Protein AF-A0A2D7PJ25-F1 (afdb_monomer)

Solvent-accessible surface area (backbone atoms only — not comparable to full-atom values): 3886 Å² total; per-residue (Å²): 130,63,66,64,56,53,50,51,53,53,52,51,53,52,52,50,51,51,50,54,51,52,53,52,52,52,52,50,56,54,49,59,58,35,64,68,46,45,48,54,51,31,53,52,30,47,76,72,75,38,81,66,72,84,82,68,79,68,68,71,75,79,67,71,124

Structure (mmCIF, N/CA/C/O backbone):
data_AF-A0A2D7PJ25-F1
#
_entry.id   AF-A0A2D7PJ25-F1
#
loop_
_atom_site.group_PDB
_atom_site.id
_atom_site.type_symbol
_atom_site.label_atom_id
_atom_site.label_alt_id
_atom_site.label_comp_id
_atom_site.label_asym_id
_atom_site.label_entity_id
_atom_site.label_seq_id
_atom_site.pdbx_PDB_ins_code
_atom_site.Cartn_x
_atom_site.Cartn_y
_atom_site.Cartn_z
_atom_site.occupancy
_atom_site.B_iso_or_equiv
_atom_site.auth_seq_id
_atom_site.auth_comp_id
_atom_site.auth_asym_id
_atom_site.auth_atom_id
_atom_site.pdbx_PDB_model_n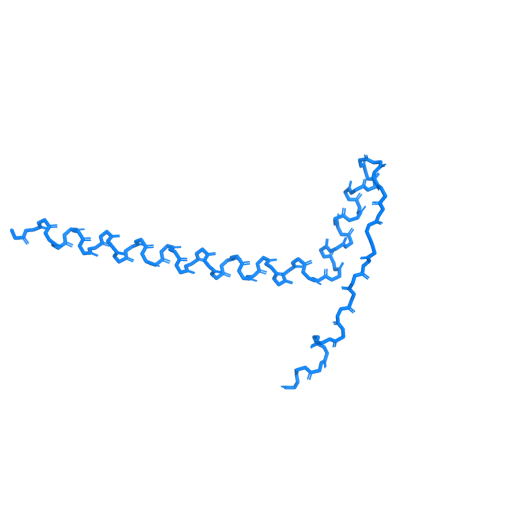um
ATOM 1 N N . MET A 1 1 ? 20.499 -2.123 -38.039 1.00 58.25 1 MET A N 1
ATOM 2 C CA . MET A 1 1 ? 20.046 -3.432 -37.508 1.00 58.25 1 MET A CA 1
ATOM 3 C C . MET A 1 1 ? 20.164 -3.556 -35.983 1.00 58.25 1 MET A C 1
ATOM 5 O O . MET A 1 1 ? 19.469 -4.397 -35.425 1.00 58.25 1 MET A O 1
ATOM 9 N N . ASP A 1 2 ? 20.952 -2.720 -35.289 1.00 66.56 2 ASP A N 1
ATOM 10 C CA . ASP A 1 2 ? 21.053 -2.768 -33.813 1.00 66.56 2 ASP A CA 1
ATOM 11 C C . ASP A 1 2 ? 20.098 -1.823 -33.064 1.00 66.56 2 ASP A C 1
ATOM 13 O O . ASP A 1 2 ? 19.724 -2.098 -31.921 1.00 66.56 2 ASP A O 1
ATOM 17 N N . GLU A 1 3 ? 19.634 -0.745 -33.703 1.00 70.31 3 GLU A N 1
ATOM 18 C CA . GLU A 1 3 ? 18.725 0.226 -33.074 1.00 70.31 3 GLU A CA 1
ATOM 19 C C . GLU A 1 3 ? 17.357 -0.371 -32.717 1.00 70.31 3 GLU A C 1
ATOM 21 O O . GLU A 1 3 ? 16.835 -0.110 -31.628 1.00 70.31 3 GLU A O 1
ATOM 26 N N . ASP A 1 4 ? 16.807 -1.239 -33.570 1.00 78.06 4 ASP A N 1
ATOM 27 C CA . ASP A 1 4 ? 15.528 -1.908 -33.308 1.00 78.06 4 ASP A CA 1
ATOM 28 C C . ASP A 1 4 ? 15.622 -2.881 -32.126 1.00 78.06 4 ASP A C 1
ATOM 30 O O . ASP A 1 4 ? 14.745 -2.898 -31.258 1.00 78.06 4 ASP A O 1
ATOM 34 N N . LYS A 1 5 ? 16.738 -3.612 -32.004 1.00 80.44 5 LYS A N 1
ATOM 35 C CA . LYS A 1 5 ? 16.997 -4.505 -30.861 1.00 80.44 5 LYS A CA 1
ATOM 36 C C . LYS A 1 5 ? 17.140 -3.721 -29.553 1.00 80.44 5 LYS A C 1
ATOM 38 O O . LYS A 1 5 ? 16.582 -4.106 -28.524 1.00 80.44 5 LYS A O 1
ATOM 43 N N . LEU A 1 6 ? 17.833 -2.582 -29.582 1.00 80.56 6 LEU A N 1
ATOM 44 C CA . LEU A 1 6 ? 17.955 -1.672 -28.436 1.00 80.56 6 LEU A CA 1
ATOM 45 C C . LEU A 1 6 ? 16.601 -1.085 -28.015 1.00 80.56 6 LEU A C 1
ATOM 47 O O . LEU A 1 6 ? 16.310 -0.983 -26.817 1.00 80.56 6 LEU A O 1
ATOM 51 N N . LYS A 1 7 ? 15.750 -0.727 -28.980 1.00 85.31 7 LYS A N 1
ATOM 52 C CA . LYS A 1 7 ? 14.397 -0.217 -28.733 1.00 85.31 7 LYS A CA 1
ATOM 53 C C . LYS A 1 7 ? 13.495 -1.289 -28.120 1.00 85.31 7 LYS A C 1
ATOM 55 O O . LYS A 1 7 ? 12.790 -1.007 -27.149 1.00 85.31 7 LYS A O 1
ATOM 60 N N . GLU A 1 8 ? 13.566 -2.528 -28.599 1.00 85.44 8 GLU A N 1
ATOM 61 C CA . GLU A 1 8 ? 12.837 -3.652 -28.005 1.00 85.44 8 GLU A CA 1
ATOM 62 C C . GLU A 1 8 ? 13.252 -3.935 -26.558 1.00 85.44 8 GLU A C 1
ATOM 64 O O . GLU A 1 8 ? 12.387 -4.108 -25.695 1.00 85.44 8 GLU A O 1
ATOM 69 N N . ILE A 1 9 ? 14.554 -3.933 -26.257 1.00 84.75 9 ILE A N 1
ATOM 70 C CA . ILE A 1 9 ? 15.060 -4.152 -24.892 1.00 84.75 9 ILE A CA 1
ATOM 71 C C . ILE A 1 9 ? 14.567 -3.049 -23.947 1.00 84.75 9 ILE A C 1
ATOM 73 O O . ILE A 1 9 ? 14.099 -3.340 -22.841 1.00 84.75 9 ILE A O 1
ATOM 77 N N . LYS A 1 10 ? 14.613 -1.782 -24.377 1.00 87.31 10 LYS A N 1
ATOM 78 C CA . LYS A 1 10 ? 14.090 -0.650 -23.593 1.00 87.31 10 LYS A CA 1
ATOM 79 C C . LYS A 1 10 ? 12.589 -0.793 -23.332 1.00 87.31 10 LYS A C 1
ATOM 81 O O . LYS A 1 10 ? 12.148 -0.621 -22.195 1.00 87.31 10 LYS A O 1
ATOM 86 N N . ASN A 1 11 ? 11.820 -1.182 -24.347 1.00 89.31 11 ASN A N 1
ATOM 87 C CA . ASN A 1 11 ? 10.380 -1.403 -24.220 1.00 89.31 11 ASN A CA 1
ATOM 88 C C . ASN A 1 11 ? 10.050 -2.560 -23.266 1.00 89.31 11 ASN A C 1
ATOM 90 O O . ASN A 1 11 ? 9.136 -2.432 -22.449 1.00 89.31 11 ASN A O 1
ATOM 94 N N . LYS A 1 12 ? 10.806 -3.664 -23.311 1.00 88.69 12 LYS A N 1
ATOM 95 C CA . LYS A 1 12 ? 10.653 -4.787 -22.370 1.00 88.69 12 LYS A CA 1
ATOM 96 C C . LYS A 1 12 ? 10.919 -4.348 -20.925 1.00 88.69 12 LYS A C 1
ATOM 98 O O . LYS A 1 12 ? 10.054 -4.543 -20.074 1.00 88.69 12 LYS A O 1
ATOM 103 N N . ARG A 1 13 ? 12.022 -3.635 -20.665 1.00 88.44 13 ARG A N 1
ATOM 104 C CA . ARG A 1 13 ? 12.343 -3.097 -19.325 1.00 88.44 13 ARG A CA 1
ATOM 105 C C . ARG A 1 13 ? 11.276 -2.133 -18.802 1.00 88.44 13 ARG A C 1
ATOM 107 O O . ARG A 1 13 ? 10.917 -2.179 -17.628 1.00 88.44 13 ARG A O 1
ATOM 114 N N . ALA A 1 14 ? 10.739 -1.269 -19.663 1.00 89.38 14 ALA A N 1
ATOM 115 C CA . ALA A 1 14 ? 9.666 -0.352 -19.285 1.00 89.38 14 ALA A CA 1
ATOM 116 C C . ALA A 1 14 ? 8.382 -1.103 -18.887 1.00 89.38 14 ALA A C 1
ATOM 118 O O . ALA A 1 14 ? 7.751 -0.757 -17.886 1.00 89.38 14 ALA A O 1
ATOM 119 N N . ARG A 1 15 ? 8.023 -2.163 -19.626 1.00 90.62 15 ARG A N 1
ATOM 120 C CA . ARG A 1 15 ? 6.870 -3.025 -19.312 1.00 90.62 15 ARG A CA 1
ATOM 121 C C . ARG A 1 15 ? 7.053 -3.761 -17.985 1.00 90.62 15 ARG A C 1
ATOM 123 O O . ARG A 1 15 ? 6.128 -3.772 -17.174 1.00 90.62 15 ARG A O 1
ATOM 130 N N . GLU A 1 16 ? 8.233 -4.317 -17.731 1.00 90.19 16 GLU A N 1
ATOM 131 C CA . GLU A 1 16 ? 8.554 -4.985 -16.462 1.00 90.19 16 GLU A CA 1
ATOM 132 C C . GLU A 1 16 ? 8.495 -4.016 -15.279 1.00 90.19 16 GLU A C 1
ATOM 134 O O . GLU A 1 16 ? 7.824 -4.296 -14.285 1.00 90.19 16 GLU A O 1
ATOM 139 N N . LYS A 1 17 ? 9.094 -2.826 -15.414 1.00 93.25 17 LYS A N 1
ATOM 140 C CA . LYS A 1 17 ? 9.032 -1.775 -14.388 1.00 93.25 17 LYS A CA 1
ATOM 141 C C . LYS A 1 17 ? 7.591 -1.357 -14.093 1.00 93.25 17 LYS A C 1
ATOM 143 O O . LYS A 1 17 ? 7.209 -1.209 -12.934 1.00 93.25 17 LYS A O 1
ATOM 148 N N . ALA A 1 18 ? 6.770 -1.195 -15.129 1.00 90.69 18 ALA A N 1
ATOM 149 C CA . ALA A 1 18 ? 5.355 -0.877 -14.968 1.00 90.69 18 ALA A CA 1
ATOM 150 C C . ALA A 1 18 ? 4.588 -2.003 -14.254 1.00 90.69 18 ALA A C 1
ATOM 152 O O . ALA A 1 18 ? 3.760 -1.717 -13.387 1.00 90.69 18 ALA A O 1
ATOM 153 N N . LYS A 1 19 ? 4.874 -3.272 -14.570 1.00 93.06 19 LYS A N 1
ATOM 154 C CA . LYS A 1 19 ? 4.266 -4.429 -13.898 1.00 93.06 19 LYS A CA 1
ATOM 155 C C . LYS A 1 19 ? 4.639 -4.473 -12.413 1.00 93.06 19 LYS A C 1
ATOM 157 O O . LYS A 1 19 ? 3.737 -4.517 -11.579 1.00 93.06 19 LYS A O 1
ATOM 162 N N . ALA A 1 20 ? 5.924 -4.343 -12.087 1.00 92.50 20 ALA A N 1
ATOM 163 C CA . ALA A 1 20 ? 6.408 -4.314 -10.707 1.00 92.50 20 ALA A CA 1
ATOM 164 C C . ALA A 1 20 ? 5.787 -3.159 -9.902 1.00 92.50 20 ALA A C 1
ATOM 166 O O . ALA A 1 20 ? 5.334 -3.344 -8.773 1.00 92.50 20 ALA A O 1
ATOM 167 N N . ASN A 1 21 ? 5.674 -1.971 -10.506 1.00 93.69 21 ASN A N 1
ATOM 168 C CA . ASN A 1 21 ? 5.015 -0.832 -9.868 1.00 93.69 21 ASN A CA 1
ATOM 169 C C . ASN A 1 21 ? 3.533 -1.110 -9.584 1.00 93.69 21 ASN A C 1
ATOM 171 O O . ASN A 1 21 ? 3.046 -0.780 -8.504 1.00 93.69 21 ASN A O 1
ATOM 175 N N . ARG A 1 22 ? 2.807 -1.742 -10.515 1.00 90.31 22 ARG A N 1
ATOM 176 C CA . ARG A 1 22 ? 1.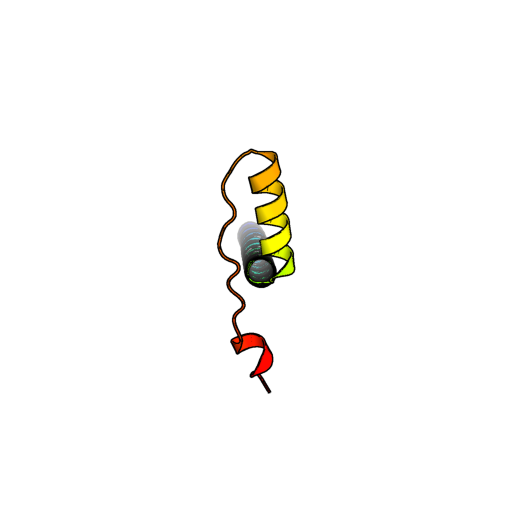400 -2.120 -10.298 1.00 90.31 22 ARG A CA 1
ATOM 177 C C . ARG A 1 22 ? 1.257 -3.119 -9.154 1.00 90.31 22 ARG A C 1
ATOM 179 O O . ARG A 1 22 ? 0.364 -2.958 -8.327 1.00 90.31 22 ARG A O 1
ATOM 186 N N . GLU A 1 23 ? 2.118 -4.129 -9.088 1.00 92.69 23 GLU A N 1
ATOM 187 C CA . GLU A 1 23 ? 2.108 -5.128 -8.012 1.00 92.69 23 GLU A CA 1
ATOM 188 C C . GLU A 1 23 ? 2.421 -4.496 -6.652 1.00 92.69 23 GLU A C 1
ATOM 190 O O . GLU A 1 23 ? 1.671 -4.698 -5.696 1.00 92.69 23 GLU A O 1
ATOM 195 N N . LYS A 1 24 ? 3.434 -3.624 -6.587 1.00 92.94 24 LYS A N 1
ATOM 196 C CA . LYS A 1 24 ? 3.762 -2.858 -5.378 1.00 92.94 24 LYS A CA 1
ATOM 197 C C . LYS A 1 24 ? 2.593 -1.986 -4.917 1.00 92.94 24 LYS A C 1
ATOM 199 O O . LYS A 1 24 ? 2.245 -1.991 -3.739 1.00 92.94 24 LYS A O 1
ATOM 204 N N . MET A 1 25 ? 1.938 -1.273 -5.835 1.00 90.44 25 MET A N 1
ATOM 205 C CA . MET A 1 25 ? 0.775 -0.442 -5.499 1.00 90.44 25 MET A CA 1
ATOM 206 C C . MET A 1 25 ? -0.414 -1.276 -5.011 1.00 90.44 25 MET A C 1
ATOM 208 O O . MET A 1 25 ? -1.098 -0.859 -4.076 1.00 90.44 25 MET A O 1
ATOM 212 N N . LYS A 1 26 ? -0.635 -2.470 -5.577 1.00 91.06 26 LYS A N 1
ATOM 213 C CA . LYS A 1 26 ? -1.650 -3.415 -5.081 1.00 91.06 26 LYS A CA 1
ATOM 214 C C . LYS A 1 26 ? -1.348 -3.878 -3.654 1.00 91.06 26 LYS A C 1
ATOM 216 O O . LYS A 1 26 ? -2.256 -3.880 -2.827 1.00 91.06 26 LYS A O 1
ATOM 221 N N . GLN A 1 27 ? -0.096 -4.222 -3.349 1.00 87.06 27 GLN A N 1
ATOM 222 C CA . GLN A 1 27 ? 0.309 -4.622 -1.995 1.00 87.06 27 GLN A CA 1
ATOM 223 C C . GLN A 1 27 ? 0.134 -3.483 -0.985 1.00 87.06 27 GLN A C 1
ATOM 225 O O . GLN A 1 27 ? -0.443 -3.693 0.080 1.00 87.06 27 GLN A O 1
ATOM 230 N N . ILE A 1 28 ? 0.538 -2.260 -1.340 1.00 87.56 28 ILE A N 1
ATOM 231 C CA . ILE A 1 28 ? 0.329 -1.076 -0.493 1.00 87.56 28 ILE A CA 1
ATOM 232 C C . ILE A 1 28 ? -1.166 -0.845 -0.259 1.00 87.56 28 ILE A C 1
ATOM 234 O O . ILE A 1 28 ? -1.580 -0.594 0.868 1.00 87.56 28 ILE A O 1
ATOM 238 N N . ALA A 1 29 ? -1.996 -0.946 -1.299 1.00 86.56 29 ALA A N 1
ATOM 239 C CA . ALA A 1 29 ? -3.440 -0.788 -1.160 1.00 86.56 29 ALA A CA 1
ATOM 240 C C . ALA A 1 29 ? -4.052 -1.843 -0.226 1.00 86.56 29 ALA A C 1
ATOM 242 O O . ALA A 1 29 ? -4.971 -1.523 0.524 1.00 86.56 29 ALA A O 1
ATOM 243 N N . LEU A 1 30 ? -3.535 -3.075 -0.238 1.00 85.38 30 LEU A N 1
ATOM 244 C CA . LEU A 1 30 ? -3.958 -4.126 0.686 1.00 85.38 30 LEU A CA 1
ATOM 245 C C . LEU A 1 30 ? -3.550 -3.801 2.128 1.00 85.38 30 LEU A C 1
ATOM 247 O O . LEU A 1 30 ? -4.392 -3.859 3.020 1.00 85.38 30 LEU A O 1
ATOM 251 N N . GLN A 1 31 ? -2.301 -3.382 2.346 1.00 84.19 31 GLN A N 1
ATOM 252 C CA . GLN A 1 31 ? -1.811 -2.966 3.664 1.00 84.19 31 GLN A CA 1
ATOM 253 C C . GLN A 1 31 ? -2.600 -1.779 4.219 1.00 84.19 31 GLN A C 1
ATOM 255 O O . GLN A 1 31 ? -2.966 -1.782 5.385 1.00 84.19 31 GLN A O 1
ATOM 260 N N . LYS A 1 32 ? -2.952 -0.793 3.385 1.00 85.62 32 LYS A N 1
ATOM 261 C CA . LYS A 1 32 ? -3.760 0.361 3.811 1.00 85.62 32 LYS A CA 1
ATOM 262 C C . LYS A 1 32 ? -5.142 -0.019 4.349 1.00 85.62 32 LYS A C 1
ATOM 264 O O . LYS A 1 32 ? -5.708 0.728 5.142 1.00 85.62 32 LYS A O 1
ATOM 269 N N . LYS A 1 33 ? -5.687 -1.161 3.918 1.00 83.81 33 LYS A N 1
ATOM 270 C CA . LYS A 1 33 ? -6.972 -1.680 4.401 1.00 83.81 33 LYS A CA 1
ATOM 271 C C . LYS A 1 33 ? -6.856 -2.397 5.742 1.00 83.81 33 LYS A C 1
ATOM 273 O O . LYS A 1 33 ? -7.888 -2.621 6.369 1.00 83.81 33 LYS A O 1
ATOM 278 N N . THR A 1 34 ? -5.657 -2.759 6.197 1.00 86.50 34 THR A N 1
ATOM 279 C CA . THR A 1 34 ? -5.513 -3.435 7.487 1.00 86.50 34 THR A CA 1
ATOM 280 C C . THR A 1 34 ? -5.846 -2.483 8.627 1.00 86.50 34 THR A C 1
ATOM 282 O O . THR A 1 34 ? -5.627 -1.271 8.558 1.00 86.50 34 THR A O 1
ATOM 285 N N . VAL A 1 35 ? -6.386 -3.047 9.704 1.00 86.94 35 VAL A N 1
ATOM 286 C CA . VAL A 1 35 ? -6.703 -2.287 10.916 1.00 86.94 35 VAL A CA 1
ATOM 287 C C . VAL A 1 35 ? -5.435 -1.672 11.515 1.00 86.94 35 VAL A C 1
ATOM 289 O O . VAL A 1 35 ? -5.470 -0.538 11.979 1.00 86.94 35 VAL A O 1
ATOM 292 N N . GLU A 1 36 ? -4.307 -2.380 11.461 1.00 87.94 36 GLU A N 1
ATOM 293 C CA . GLU A 1 36 ? -3.009 -1.906 11.958 1.00 87.94 36 GLU A CA 1
ATOM 294 C C . GLU A 1 36 ? -2.546 -0.632 11.252 1.00 87.94 36 GLU A C 1
ATOM 296 O O . GLU A 1 36 ? -2.171 0.341 11.907 1.00 87.94 36 GLU A O 1
ATOM 301 N N . TYR A 1 37 ? -2.632 -0.592 9.919 1.00 90.12 37 TYR A N 1
ATOM 302 C CA . TYR A 1 37 ? -2.264 0.605 9.173 1.00 90.12 37 TYR A CA 1
ATOM 303 C C . TYR A 1 37 ? -3.187 1.779 9.518 1.00 90.12 37 TYR A C 1
ATOM 305 O O . TYR A 1 37 ? -2.719 2.893 9.748 1.00 90.12 37 TYR A O 1
ATOM 313 N N . GLN A 1 38 ? -4.498 1.531 9.607 1.00 89.44 38 GLN A N 1
ATOM 314 C CA . GLN A 1 38 ? -5.475 2.554 9.988 1.00 89.44 38 GLN A CA 1
ATOM 315 C C . GLN A 1 38 ? -5.221 3.099 11.406 1.00 89.44 38 GLN A C 1
ATOM 317 O O . GLN A 1 38 ? -5.319 4.308 11.620 1.00 89.44 38 GLN A O 1
ATOM 322 N N . LYS A 1 39 ? -4.833 2.240 12.362 1.00 92.38 39 LYS A N 1
ATOM 323 C CA . LYS A 1 39 ? -4.429 2.650 13.719 1.00 92.38 39 LYS A CA 1
ATOM 324 C C . LYS A 1 39 ? -3.212 3.570 13.685 1.00 92.38 39 LYS A C 1
ATOM 326 O O . LYS A 1 39 ? -3.288 4.674 14.217 1.00 92.38 39 LYS A O 1
ATOM 331 N N . LYS A 1 40 ? -2.159 3.181 12.961 1.00 93.94 40 LYS A N 1
ATOM 332 C CA . LYS A 1 40 ? -0.943 3.993 12.803 1.00 93.94 40 LYS A CA 1
ATOM 333 C C . LYS A 1 40 ? -1.227 5.361 12.172 1.00 93.94 40 LYS A C 1
ATOM 335 O O . LYS A 1 40 ? -0.661 6.373 12.571 1.00 93.94 40 LYS A O 1
ATOM 340 N N . VAL A 1 41 ? -2.141 5.421 11.201 1.00 93.38 41 VAL A N 1
ATOM 341 C CA . VAL A 1 41 ? -2.583 6.700 10.619 1.00 93.38 41 VAL A CA 1
ATOM 342 C C . VAL A 1 41 ? -3.295 7.564 11.663 1.00 93.38 41 VAL A C 1
ATOM 344 O O . VAL A 1 41 ? -3.041 8.763 11.724 1.00 93.38 41 VAL A O 1
ATOM 347 N N . ASN A 1 42 ? -4.157 6.987 12.499 1.00 94.06 42 ASN A N 1
ATOM 348 C CA . ASN A 1 42 ? -4.859 7.727 13.550 1.00 94.06 42 ASN A CA 1
ATOM 349 C C . ASN A 1 42 ? -3.934 8.211 14.676 1.00 94.06 42 ASN A C 1
ATOM 351 O O . ASN A 1 42 ? -4.159 9.298 15.209 1.00 94.06 42 ASN A O 1
ATOM 355 N N . GLU A 1 43 ? -2.898 7.444 15.015 1.00 95.62 43 GLU A N 1
ATOM 356 C CA . GLU A 1 43 ? -1.829 7.878 15.925 1.00 95.62 43 GLU A CA 1
ATOM 357 C C . GLU A 1 43 ? -1.141 9.130 15.377 1.00 95.62 43 GLU A C 1
ATOM 359 O O . GLU A 1 43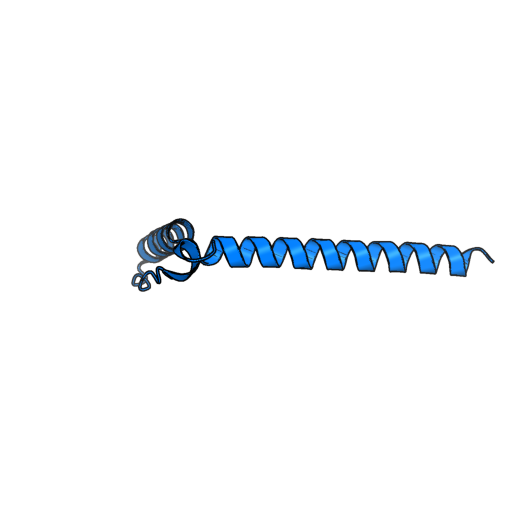 ? -1.101 10.153 16.059 1.00 95.62 43 GLU A O 1
ATOM 364 N N . ASN A 1 44 ? -0.730 9.103 14.105 1.00 95.50 44 ASN A N 1
ATOM 365 C CA . ASN A 1 44 ? -0.139 10.268 13.448 1.00 95.50 44 ASN A CA 1
ATOM 366 C C . ASN A 1 44 ? -1.106 11.458 13.418 1.00 95.50 44 ASN A C 1
ATOM 368 O O . ASN A 1 44 ? -0.715 12.570 13.747 1.00 95.50 44 ASN A O 1
ATOM 372 N N . ARG A 1 45 ? -2.380 11.245 13.066 1.00 95.69 45 ARG A N 1
ATOM 373 C CA . ARG A 1 45 ? -3.396 12.314 13.060 1.00 95.69 45 ARG A CA 1
ATOM 374 C C . ARG A 1 45 ? -3.517 12.981 14.425 1.00 95.69 45 ARG A C 1
ATOM 376 O O . ARG A 1 45 ? -3.486 14.202 14.497 1.00 95.69 45 ARG A O 1
ATOM 383 N N . THR A 1 46 ? -3.564 12.179 15.485 1.00 94.00 46 THR A N 1
ATOM 384 C CA . THR A 1 46 ? -3.637 12.678 16.864 1.00 94.00 46 THR A CA 1
ATOM 385 C C . THR A 1 46 ? -2.389 13.485 17.224 1.00 94.00 46 THR A C 1
ATOM 387 O O . THR A 1 46 ? -2.514 14.547 17.822 1.00 94.00 46 THR A O 1
ATOM 390 N N . ALA A 1 47 ? -1.200 13.037 16.805 1.00 95.94 47 ALA A N 1
ATOM 391 C CA . ALA A 1 47 ? 0.051 13.771 17.010 1.00 95.94 47 ALA A CA 1
ATOM 392 C C . ALA A 1 47 ? 0.057 15.154 16.329 1.00 95.94 47 ALA A C 1
ATOM 394 O O . ALA A 1 47 ? 0.688 16.078 16.830 1.00 95.94 47 ALA A O 1
ATOM 395 N N . PHE A 1 48 ? -0.682 15.314 15.226 1.00 95.50 48 PHE A N 1
ATOM 396 C CA . PHE A 1 48 ? -0.882 16.594 14.537 1.00 95.50 48 PHE A C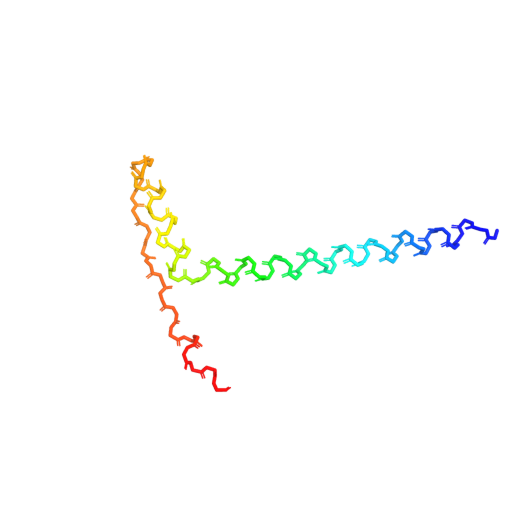A 1
ATOM 397 C C . PHE A 1 48 ? -2.163 17.338 14.964 1.00 95.50 48 PHE A C 1
ATOM 399 O O . PHE A 1 48 ? -2.565 18.286 14.294 1.00 95.50 48 PHE A O 1
ATOM 406 N N . GLY A 1 49 ? -2.832 16.916 16.044 1.00 94.12 49 GLY A N 1
ATOM 407 C CA . GLY A 1 49 ? -4.057 17.558 16.539 1.00 94.12 49 GLY A CA 1
ATOM 408 C C . GLY A 1 49 ? -5.293 17.357 15.651 1.00 94.12 49 GLY A C 1
ATOM 409 O O . GLY A 1 49 ? -6.271 18.084 15.784 1.00 94.12 49 GLY A O 1
ATOM 410 N N . LEU A 1 50 ? -5.264 16.384 14.737 1.00 95.31 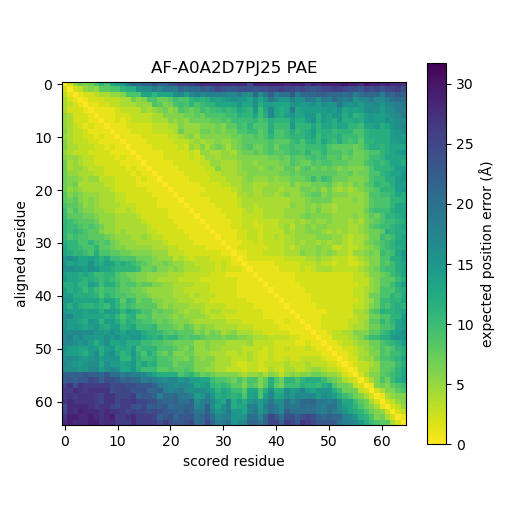50 LEU A N 1
ATOM 411 C CA . LEU A 1 50 ? -6.373 16.056 13.842 1.00 95.31 50 LEU A CA 1
ATOM 412 C C . LEU A 1 50 ? -7.262 14.958 14.440 1.00 95.31 50 LEU A C 1
ATOM 414 O O . LEU A 1 50 ? -6.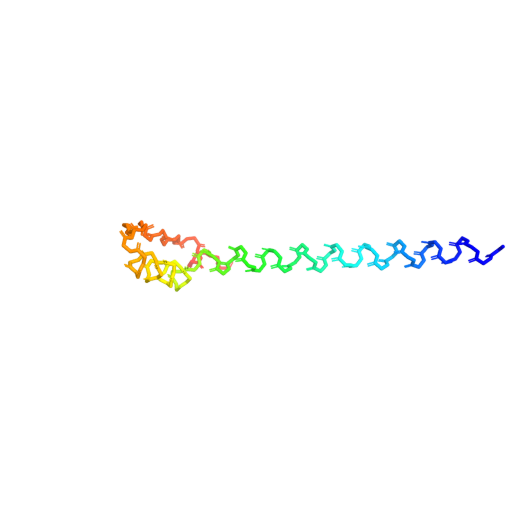773 13.976 15.004 1.00 95.31 50 LEU A O 1
ATOM 418 N N . GLU A 1 51 ? -8.573 15.069 14.224 1.00 92.81 51 GLU A N 1
ATOM 419 C CA . GLU A 1 51 ? -9.543 14.058 14.659 1.00 92.81 51 GLU A CA 1
ATOM 420 C C . GLU A 1 51 ? -9.282 12.685 14.029 1.00 92.81 51 GLU A C 1
ATOM 422 O O . GLU A 1 51 ? -8.892 12.570 12.865 1.00 92.81 51 GLU A O 1
ATOM 427 N N . LYS A 1 52 ? -9.522 11.609 14.782 1.00 93.38 52 LYS A N 1
ATOM 428 C CA . LYS A 1 52 ? -9.306 10.233 14.313 1.00 93.38 52 LYS A CA 1
ATOM 429 C C . LYS A 1 52 ? -10.361 9.833 13.283 1.00 93.38 52 LYS A C 1
ATOM 431 O O . LYS A 1 52 ? -11.547 10.092 13.454 1.00 93.38 52 LYS A O 1
ATOM 436 N N . ASN A 1 53 ? -9.942 9.107 12.252 1.00 88.44 53 ASN A N 1
ATOM 437 C CA . ASN A 1 53 ? -10.869 8.499 11.304 1.00 88.44 53 ASN A CA 1
ATOM 438 C C . ASN A 1 53 ? -11.492 7.231 11.903 1.00 88.44 53 ASN A C 1
ATOM 440 O O . ASN A 1 53 ? -10.827 6.477 12.621 1.00 88.44 53 ASN A O 1
ATOM 444 N N . LYS A 1 54 ? -12.752 6.947 11.553 1.00 89.19 54 LYS A N 1
ATOM 445 C CA . LYS A 1 54 ? -13.405 5.683 11.915 1.00 89.19 54 LYS A CA 1
ATOM 446 C C . LYS A 1 54 ? -12.660 4.514 11.268 1.00 89.19 54 LYS A C 1
ATOM 448 O O . LYS A 1 54 ? -12.491 4.485 10.051 1.00 89.19 54 LYS A O 1
ATOM 453 N N . ILE A 1 55 ? -12.248 3.542 12.081 1.00 85.62 55 ILE A N 1
ATOM 454 C CA . ILE A 1 55 ? -11.614 2.317 11.584 1.00 85.62 55 ILE A CA 1
ATOM 455 C C . ILE A 1 55 ? -12.676 1.480 10.869 1.00 85.62 55 ILE A C 1
ATOM 457 O O . ILE A 1 55 ? -13.705 1.130 11.448 1.00 85.62 55 ILE A O 1
ATOM 461 N N . GLN A 1 56 ? -12.420 1.152 9.608 1.00 79.38 56 GLN A N 1
ATOM 462 C CA . GLN A 1 56 ? -13.264 0.275 8.809 1.00 79.38 56 GLN A CA 1
ATOM 463 C C . GLN A 1 56 ? -12.651 -1.125 8.815 1.00 79.38 56 GLN A C 1
ATOM 465 O O . GLN A 1 56 ? -11.703 -1.409 8.079 1.00 79.38 56 GLN A O 1
ATOM 470 N N . ALA A 1 57 ? -13.189 -2.001 9.665 1.00 71.00 57 ALA A N 1
ATOM 471 C CA . ALA A 1 57 ? -12.874 -3.423 9.646 1.00 71.00 57 ALA A CA 1
ATOM 472 C C . ALA A 1 57 ? -13.820 -4.123 8.661 1.00 71.00 57 ALA A C 1
ATOM 474 O O . ALA A 1 57 ? -15.009 -4.292 8.923 1.00 71.00 57 ALA A O 1
ATOM 475 N N . SER A 1 58 ? -13.301 -4.495 7.492 1.00 65.38 58 SER A N 1
ATOM 476 C CA . SER A 1 58 ? -14.037 -5.313 6.528 1.00 65.38 58 SER A CA 1
ATOM 477 C C . SER A 1 58 ? -13.985 -6.778 6.978 1.00 65.38 58 SER A C 1
ATOM 479 O O . SER A 1 58 ? -12.929 -7.408 6.954 1.00 65.38 58 SER A O 1
ATOM 481 N N . LEU A 1 59 ? -15.144 -7.332 7.356 1.00 61.06 59 LEU A N 1
ATOM 482 C CA .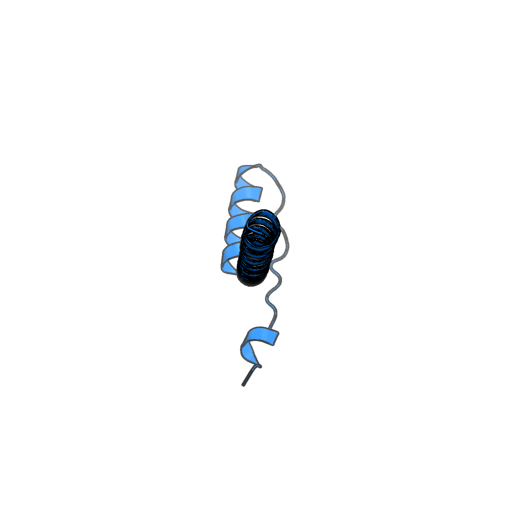 LEU A 1 59 ? -15.336 -8.767 7.640 1.00 61.06 59 LEU A CA 1
ATOM 483 C C . LEU A 1 59 ? -15.004 -9.662 6.432 1.00 61.06 59 LEU A C 1
ATOM 485 O O . LEU A 1 59 ? -14.785 -10.858 6.577 1.00 61.06 59 LEU A O 1
ATOM 489 N N . THR A 1 60 ? -14.923 -9.084 5.234 1.00 61.53 60 THR A N 1
ATOM 490 C CA . THR A 1 60 ? -14.712 -9.785 3.964 1.00 61.53 60 THR A CA 1
ATOM 491 C C . THR A 1 60 ? -13.355 -10.497 3.873 1.00 61.53 60 THR A C 1
ATOM 493 O O . THR A 1 60 ? -13.214 -11.397 3.050 1.00 61.53 60 THR A O 1
ATOM 496 N N . MET A 1 61 ? -12.369 -10.154 4.718 1.00 51.62 61 MET A N 1
ATOM 497 C CA . MET A 1 61 ? -11.118 -10.925 4.816 1.00 51.62 61 MET A CA 1
ATOM 498 C C . MET A 1 61 ? -11.269 -12.255 5.573 1.00 51.62 61 MET A C 1
ATOM 500 O O . MET A 1 61 ? -10.470 -13.152 5.339 1.00 51.62 61 MET A O 1
ATOM 504 N N . TYR A 1 62 ? -12.290 -12.420 6.421 1.00 53.38 62 TYR A N 1
ATOM 505 C CA . TYR A 1 62 ? -12.509 -13.658 7.185 1.00 53.38 62 TYR A CA 1
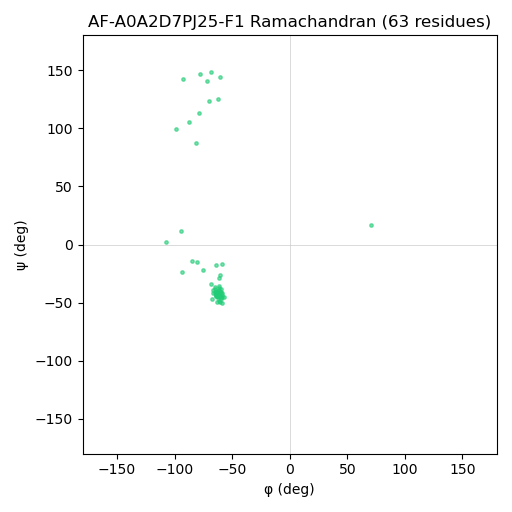ATOM 506 C C . TYR A 1 62 ? -13.289 -14.732 6.407 1.00 53.38 62 TYR A C 1
ATOM 508 O O . TYR A 1 62 ? -13.298 -15.889 6.810 1.00 53.38 62 TYR A O 1
ATOM 516 N N . PHE A 1 63 ? -13.933 -14.369 5.290 1.00 55.75 63 PHE A N 1
ATOM 517 C CA . PHE A 1 63 ? -14.846 -15.255 4.551 1.00 55.75 63 PHE A CA 1
ATOM 518 C C . PHE A 1 63 ? -14.312 -15.779 3.210 1.00 55.75 63 PHE A C 1
ATOM 520 O O . PHE A 1 63 ? -15.025 -16.512 2.526 1.00 55.75 63 PHE A O 1
ATOM 527 N N . LYS A 1 64 ? -13.075 -15.456 2.812 1.00 46.94 64 LYS A N 1
ATOM 528 C CA . LYS A 1 64 ? -12.440 -16.149 1.680 1.00 46.94 64 LYS A CA 1
ATOM 529 C C . LYS A 1 64 ? -11.852 -17.479 2.162 1.00 46.94 64 LYS A C 1
ATOM 531 O O . LYS A 1 64 ? -10.700 -17.520 2.583 1.00 46.94 64 LYS A O 1
ATOM 536 N N . LYS A 1 65 ? -12.696 -18.516 2.138 1.00 44.56 65 LYS A N 1
ATOM 537 C CA . LYS A 1 65 ? -12.271 -19.918 2.011 1.00 44.56 65 LYS A CA 1
ATOM 538 C C . LYS A 1 65 ? -11.535 -20.128 0.690 1.00 44.56 65 LYS A C 1
ATOM 540 O O . LYS A 1 65 ? -11.920 -19.457 -0.297 1.00 44.56 65 LYS A O 1
#

Rad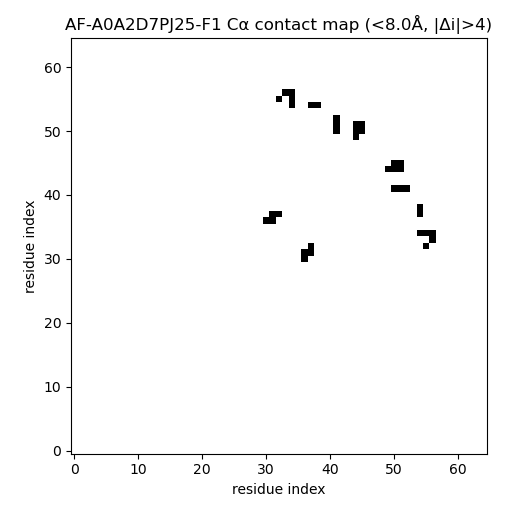ius of gyration: 20.33 Å; Cα contacts (8 Å, |Δi|>4): 19; chains: 1; bounding box: 36×38×54 Å

pLDDT: mean 83.86, std 13.05, range [44.56, 95.94]

Sequence (65 aa):
MDEDKLKEIKNKRAREKAKANREKMKQIALQKKTVEYQKKVNENRTAFGLEKNKIQASLTMYFKK

Nearest PDB structures (foldseek):
  8ppl-assembly1_I8  TM=4.573E-01  e=5.923E+00  Homo sapiens

Foldseek 3Di:
DVVVVVVVVVVVVVVVVVVVVVVVVVVVVVVCLDQVVLVVVQVVCVVVVHHRDDRDDDCVVVPPD

Secondary structure (DSSP, 8-state):
-HHHHHHHHHHHHHHHHHHHHHHHHHHHHHHHTSHHHHHHHHHHHHHTTPPPPPP---GGGTS--

Mean predicted aligned error: 8.39 Å